Protein AF-A0A2E4NZ40-F1 (afdb_monomer_lite)

Radius of gyration: 17.37 Å; chains: 1; bounding box: 35×67×33 Å

pLDDT: mean 84.35, std 18.07, range [40.34, 97.94]

Sequence (120 aa):
MGFFGILAIVVIVILLIPSNSFESKAIRLAMDALQRTSSTVPESSAEYFPPPGVMKATLKENFCPSQMKLSLQRDYGAAKAEHAAYHLLDIVGHLFLQNSKPDMSTWCLSARDTLGAHFE

Secondary structure (DSSP, 8-state):
----SSTTSTTTGGG-----HHHHHHHHHHHHHHHHTGGGS-TT--S-PPPHHHHHHHHHHT--HHHHHHHHHHHHSS--HHHHHHHHHHHHHHHHHHTT-HHHHHHHHHHHHHHHTT--

Foldseek 3Di:
DDPDPPPPPPPPVVPDPPQDPLNVLLLVLLLVLLVVLVVVFDPPDPDDDDDSVVVSVVLVVQDDPVVQQVVCCVPPVGNHSLVSNLVSLQVVLVVCVVVVNPRSSVSSNSSSVVSVVVPD

Structure (mmCIF, N/CA/C/O backbone):
data_AF-A0A2E4NZ40-F1
#
_entry.id   AF-A0A2E4NZ40-F1
#
loop_
_atom_site.group_PDB
_atom_site.id
_atom_site.type_symbol
_atom_site.label_atom_id
_atom_site.label_alt_id
_atom_site.label_comp_id
_atom_site.label_asym_id
_atom_site.label_entity_id
_atom_site.label_seq_id
_atom_site.pdbx_PDB_ins_code
_atom_site.Cartn_x
_atom_site.Cartn_y
_atom_site.Cartn_z
_atom_site.occupancy
_atom_site.B_iso_or_equiv
_atom_site.auth_seq_id
_atom_site.auth_comp_id
_atom_site.auth_asym_id
_atom_site.auth_atom_id
_atom_site.pdbx_PDB_model_num
ATOM 1 N N . MET A 1 1 ? 3.745 53.804 8.461 1.00 44.12 1 MET A N 1
ATOM 2 C CA . MET A 1 1 ? 2.690 52.825 8.123 1.00 44.12 1 MET A CA 1
ATOM 3 C C . MET A 1 1 ? 3.311 51.761 7.236 1.00 44.12 1 MET A C 1
ATOM 5 O O . MET A 1 1 ? 3.684 52.077 6.119 1.00 44.12 1 MET A O 1
ATOM 9 N N . GLY A 1 2 ? 3.506 50.550 7.754 1.00 40.34 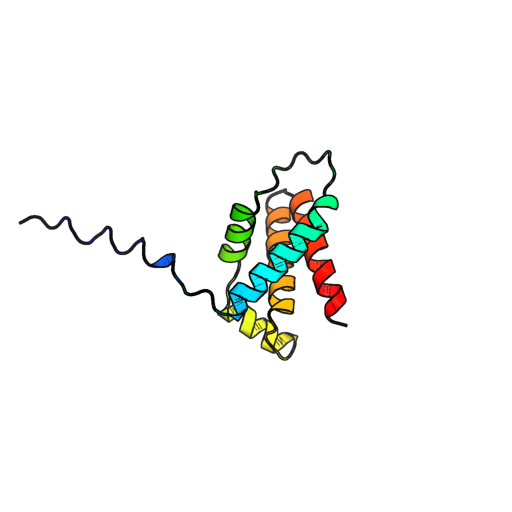2 GLY A N 1
ATOM 10 C CA . GLY A 1 2 ? 4.099 49.437 7.011 1.00 40.34 2 GLY A CA 1
ATOM 11 C C . GLY A 1 2 ? 3.403 48.140 7.403 1.00 40.34 2 GLY A C 1
ATOM 12 O O . GLY A 1 2 ? 3.821 47.472 8.341 1.00 40.34 2 GLY A O 1
ATOM 13 N N . PHE A 1 3 ? 2.302 47.827 6.721 1.00 46.97 3 PHE A N 1
ATOM 14 C CA . PHE A 1 3 ? 1.585 46.554 6.826 1.00 46.97 3 PHE A CA 1
ATOM 15 C C . PHE A 1 3 ? 2.329 45.497 5.992 1.00 46.97 3 PHE A C 1
ATOM 17 O O . PHE A 1 3 ? 1.951 45.215 4.863 1.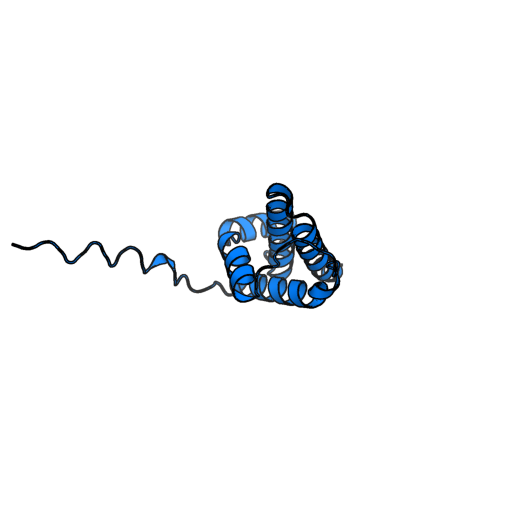00 46.97 3 PHE A O 1
ATOM 24 N N . PHE A 1 4 ? 3.411 44.927 6.525 1.00 47.97 4 PHE A N 1
ATOM 25 C CA . PHE A 1 4 ? 4.145 43.827 5.873 1.00 47.97 4 PHE A CA 1
ATOM 26 C C . PHE A 1 4 ? 4.529 42.717 6.864 1.00 47.97 4 PHE A C 1
ATOM 28 O O . PHE A 1 4 ? 5.645 42.215 6.847 1.00 47.97 4 PHE A O 1
ATOM 35 N N . GLY A 1 5 ? 3.610 42.332 7.759 1.00 46.25 5 GLY A N 1
ATOM 36 C CA . GLY A 1 5 ? 3.924 41.379 8.835 1.00 46.25 5 GLY A CA 1
ATOM 37 C C . GLY A 1 5 ? 2.995 40.177 9.018 1.00 46.25 5 GLY A C 1
ATOM 38 O O . GLY A 1 5 ? 3.295 39.349 9.866 1.00 46.25 5 GLY A O 1
ATOM 39 N N . ILE A 1 6 ? 1.873 40.056 8.292 1.00 49.22 6 ILE A N 1
ATOM 40 C CA . ILE A 1 6 ? 0.815 39.090 8.682 1.00 49.22 6 ILE A CA 1
ATOM 41 C C . ILE A 1 6 ? 0.540 38.003 7.626 1.00 49.22 6 ILE A C 1
ATOM 43 O O . ILE A 1 6 ? -0.086 36.995 7.934 1.00 49.22 6 ILE A O 1
ATOM 47 N N . LEU A 1 7 ? 1.068 38.108 6.400 1.00 46.00 7 LEU A N 1
ATOM 48 C CA . LEU A 1 7 ? 0.729 37.131 5.352 1.00 46.00 7 LEU A CA 1
ATOM 49 C C . LEU A 1 7 ? 1.567 35.837 5.360 1.00 46.00 7 LEU A C 1
ATOM 51 O O . LEU A 1 7 ? 1.178 34.865 4.722 1.00 46.00 7 LEU A O 1
ATOM 55 N N . ALA A 1 8 ? 2.687 35.782 6.088 1.00 48.66 8 ALA A N 1
ATOM 56 C CA . ALA A 1 8 ? 3.590 34.622 6.061 1.00 48.66 8 ALA A CA 1
ATOM 57 C C . ALA A 1 8 ? 3.261 33.526 7.096 1.00 48.66 8 ALA A C 1
ATOM 59 O O . ALA A 1 8 ? 3.810 32.430 7.022 1.00 48.66 8 ALA A O 1
ATOM 60 N N . ILE A 1 9 ? 2.365 33.784 8.057 1.00 49.06 9 ILE A N 1
ATOM 61 C CA . ILE A 1 9 ? 2.117 32.855 9.178 1.00 49.06 9 ILE A CA 1
ATOM 62 C C . ILE A 1 9 ? 0.995 31.848 8.864 1.00 49.06 9 ILE A C 1
ATOM 64 O O . ILE A 1 9 ? 0.932 30.779 9.464 1.00 49.06 9 ILE A O 1
ATOM 68 N N . VAL A 1 10 ? 0.144 32.120 7.870 1.00 47.16 10 VAL A N 1
ATOM 69 C CA . VAL A 1 10 ? -1.031 31.274 7.586 1.00 47.16 10 VAL A CA 1
ATOM 70 C C . VAL A 1 10 ? -0.674 29.985 6.825 1.00 47.16 10 VAL A C 1
ATOM 72 O O . VAL A 1 10 ? -1.402 29.002 6.915 1.00 47.16 10 VAL A O 1
ATOM 75 N N . VAL A 1 11 ? 0.475 29.921 6.143 1.00 48.25 11 VAL A N 1
ATOM 76 C CA . VAL A 1 11 ? 0.829 28.762 5.293 1.00 48.25 11 VAL A CA 1
ATOM 77 C C . VAL A 1 11 ? 1.580 27.652 6.051 1.00 48.25 11 VAL A C 1
ATOM 79 O O . VAL A 1 11 ? 1.595 26.509 5.606 1.00 48.25 11 VAL A O 1
ATOM 82 N N . ILE A 1 12 ? 2.146 27.923 7.232 1.00 46.12 12 ILE A N 1
ATOM 83 C CA . ILE A 1 12 ? 2.982 26.935 7.951 1.00 46.12 12 ILE A CA 1
ATOM 84 C C . ILE A 1 12 ? 2.168 26.058 8.927 1.00 46.12 12 ILE A C 1
ATOM 86 O O . ILE A 1 12 ? 2.603 24.971 9.301 1.00 46.12 12 ILE A O 1
ATOM 90 N N . VAL A 1 13 ? 0.948 26.457 9.298 1.00 44.31 13 VAL A N 1
ATOM 91 C CA . VAL A 1 13 ? 0.167 25.750 10.336 1.00 44.31 13 VAL A CA 1
ATOM 92 C C . VAL A 1 13 ? -0.576 24.508 9.808 1.00 44.31 13 VAL A C 1
ATOM 94 O O . VAL A 1 13 ? -0.995 23.664 10.595 1.00 44.31 13 VAL A O 1
ATOM 97 N N . ILE A 1 14 ? -0.673 24.305 8.490 1.00 48.12 14 ILE A N 1
ATOM 98 C CA . ILE A 1 14 ? -1.372 23.133 7.917 1.00 48.12 14 ILE A CA 1
ATOM 99 C C . ILE A 1 14 ? -0.547 21.830 8.053 1.00 48.12 14 ILE A C 1
ATOM 101 O O . ILE A 1 14 ? -1.096 20.735 7.970 1.00 48.12 14 ILE A O 1
ATOM 105 N N . LEU A 1 15 ? 0.757 21.907 8.351 1.00 47.19 15 LEU A N 1
ATOM 106 C CA . LEU A 1 15 ? 1.655 20.738 8.381 1.00 47.19 15 LEU A CA 1
ATOM 107 C C . LEU A 1 15 ? 1.771 20.014 9.735 1.00 47.19 15 LEU A C 1
ATOM 109 O O . LEU A 1 15 ? 2.466 19.001 9.825 1.00 47.19 15 LEU A O 1
ATOM 113 N N . LEU A 1 16 ? 1.088 20.479 10.782 1.00 45.56 16 LEU A N 1
ATOM 114 C CA . LEU A 1 16 ? 1.142 19.869 12.118 1.00 45.56 16 LEU A CA 1
ATOM 115 C C . LEU A 1 16 ? -0.252 19.489 12.618 1.00 45.56 16 LEU A C 1
ATOM 117 O O . LEU A 1 16 ? -0.644 19.807 13.738 1.00 45.56 16 LEU A O 1
ATOM 121 N N . ILE A 1 17 ? -1.010 18.771 11.789 1.00 51.38 17 ILE A N 1
ATOM 122 C CA . ILE A 1 17 ? -2.161 18.020 12.290 1.00 51.38 17 ILE A CA 1
ATOM 123 C C . ILE A 1 17 ? -1.585 16.858 13.115 1.00 51.38 17 ILE A C 1
ATOM 125 O O . ILE A 1 17 ? -0.846 16.038 12.556 1.00 51.38 17 ILE A O 1
ATOM 129 N N . PRO A 1 18 ? -1.856 16.775 14.433 1.00 45.22 18 PRO A N 1
ATOM 130 C CA . PRO A 1 18 ? -1.430 15.637 15.232 1.00 45.22 18 PRO A CA 1
ATOM 131 C C . PRO A 1 18 ? -2.010 14.388 14.578 1.00 45.22 18 PRO A C 1
ATOM 133 O O . PRO A 1 18 ? -3.228 14.242 14.474 1.00 45.22 18 PRO A O 1
ATOM 136 N N . SER A 1 19 ? -1.132 13.519 14.074 1.00 50.44 19 SER A N 1
ATOM 137 C CA . SER A 1 19 ? -1.541 12.281 13.423 1.00 50.44 19 SER A CA 1
ATOM 138 C C . SER A 1 19 ? -2.411 11.513 14.410 1.00 50.44 19 SER A C 1
ATOM 140 O O . SER A 1 19 ? -1.933 11.068 15.455 1.00 50.44 19 SER A O 1
ATOM 142 N N . ASN A 1 20 ? -3.704 11.415 14.106 1.00 64.56 20 ASN A N 1
ATOM 143 C CA . ASN A 1 20 ? -4.657 10.695 14.936 1.00 64.56 20 ASN A CA 1
ATOM 144 C C . ASN A 1 20 ? -4.108 9.268 15.122 1.00 64.56 20 ASN A C 1
ATOM 146 O O . ASN A 1 20 ? -3.550 8.713 14.172 1.00 64.56 20 ASN A O 1
ATOM 150 N N . SER A 1 21 ? -4.215 8.665 16.312 1.00 82.62 21 SER A N 1
ATOM 151 C CA . SER A 1 21 ? -3.591 7.353 16.596 1.00 82.62 21 SER A CA 1
ATOM 152 C C . SER A 1 21 ? -3.937 6.300 15.534 1.00 82.62 21 SER A C 1
ATOM 154 O O . SER A 1 21 ? -3.101 5.485 15.153 1.00 82.62 21 SER A O 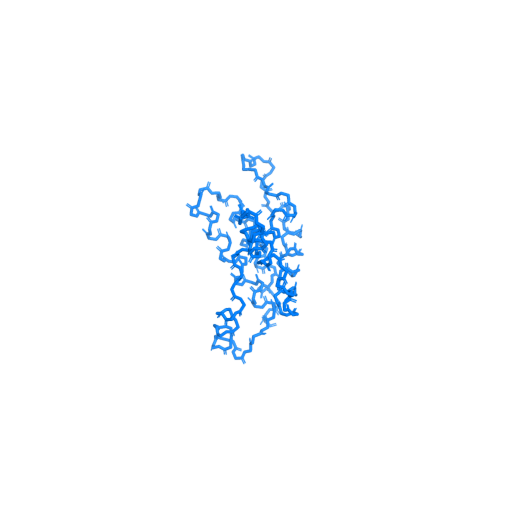1
ATOM 156 N N . PHE A 1 22 ? -5.151 6.400 14.991 1.00 91.44 22 PHE A N 1
ATOM 157 C CA . PHE A 1 22 ? -5.652 5.643 13.852 1.00 91.44 22 PHE A CA 1
ATOM 158 C C . PHE A 1 22 ? -4.863 5.858 12.549 1.00 91.44 22 PHE A C 1
ATOM 160 O O . PHE A 1 22 ? -4.393 4.889 11.965 1.00 91.44 22 PHE A O 1
ATOM 167 N N . GLU A 1 23 ? -4.701 7.108 12.105 1.00 93.12 23 GLU A N 1
ATOM 168 C CA . GLU A 1 23 ? -3.974 7.455 10.875 1.00 93.12 23 GLU A CA 1
ATOM 169 C C . GLU A 1 23 ? -2.507 7.038 10.981 1.00 93.12 23 GLU A C 1
ATOM 171 O O . GLU A 1 23 ? -1.984 6.354 10.105 1.00 93.12 23 GLU A O 1
ATOM 176 N N . SER A 1 24 ? -1.856 7.400 12.089 1.00 93.56 24 SER A N 1
ATOM 177 C CA . SER A 1 24 ? -0.450 7.064 12.322 1.00 93.56 24 SER A CA 1
ATOM 178 C C . SER A 1 24 ? -0.227 5.550 12.281 1.00 93.56 24 SER A C 1
ATOM 180 O O . SER A 1 24 ? 0.710 5.072 11.636 1.00 93.56 24 SER A O 1
ATOM 182 N N . LYS A 1 25 ? -1.127 4.779 12.911 1.00 94.75 25 LYS A N 1
ATOM 183 C CA . LYS A 1 25 ? -1.079 3.314 12.884 1.00 94.75 25 LYS A CA 1
ATOM 184 C C . LYS A 1 25 ? -1.322 2.766 11.474 1.00 94.75 25 LYS A C 1
ATOM 186 O O . LYS A 1 25 ? -0.566 1.897 11.057 1.00 94.75 25 LYS A O 1
ATOM 191 N N . ALA A 1 26 ? -2.314 3.277 10.743 1.00 95.94 26 ALA A N 1
ATOM 192 C CA . ALA A 1 26 ? -2.620 2.833 9.382 1.00 95.94 26 ALA A CA 1
ATOM 193 C C . ALA A 1 26 ? -1.442 3.074 8.423 1.00 95.94 26 ALA A C 1
ATOM 195 O O . ALA A 1 26 ? -1.016 2.160 7.724 1.00 95.94 26 ALA A O 1
ATOM 196 N N . ILE A 1 27 ? -0.846 4.270 8.453 1.00 96.69 27 ILE A N 1
ATOM 197 C CA . ILE A 1 27 ? 0.317 4.602 7.617 1.00 96.69 27 ILE A CA 1
ATOM 198 C C . ILE A 1 27 ? 1.519 3.734 7.982 1.00 96.69 27 ILE A C 1
ATOM 200 O O . ILE A 1 27 ? 2.225 3.272 7.090 1.00 96.69 27 ILE A O 1
ATOM 204 N N . ARG A 1 28 ? 1.768 3.501 9.278 1.00 96.81 28 ARG A N 1
ATOM 205 C CA . ARG A 1 28 ? 2.861 2.618 9.704 1.00 96.81 28 ARG A CA 1
ATOM 206 C C . ARG A 1 28 ? 2.670 1.207 9.153 1.00 96.81 28 ARG A C 1
ATOM 208 O O . ARG A 1 28 ? 3.595 0.678 8.558 1.00 96.81 28 ARG A O 1
ATOM 215 N N . LEU A 1 29 ? 1.470 0.642 9.294 1.00 96.81 29 LEU A N 1
ATOM 216 C CA . LEU A 1 29 ? 1.151 -0.686 8.762 1.00 96.81 29 LEU A CA 1
ATOM 217 C C . LEU A 1 29 ? 1.324 -0.753 7.238 1.00 96.81 29 LEU A C 1
ATOM 219 O O . LEU A 1 29 ? 1.887 -1.720 6.736 1.00 96.81 29 LEU A O 1
ATOM 223 N N . ALA A 1 30 ? 0.897 0.283 6.511 1.00 97.69 30 ALA A N 1
ATOM 224 C CA . ALA A 1 30 ? 1.086 0.362 5.065 1.00 97.69 30 ALA A CA 1
ATOM 225 C C . ALA A 1 30 ? 2.575 0.421 4.674 1.00 97.69 30 ALA A C 1
ATOM 227 O O . ALA A 1 30 ? 3.004 -0.307 3.783 1.00 97.69 30 ALA A O 1
ATOM 228 N N . MET A 1 31 ? 3.378 1.236 5.367 1.00 97.88 31 MET A N 1
ATOM 229 C CA . MET A 1 31 ? 4.828 1.315 5.144 1.00 97.88 31 MET A CA 1
ATOM 230 C C . MET A 1 31 ? 5.539 -0.004 5.463 1.00 97.88 31 MET A C 1
ATOM 232 O O . MET A 1 31 ? 6.402 -0.424 4.694 1.00 97.88 31 MET A O 1
ATOM 236 N N . ASP A 1 32 ? 5.163 -0.670 6.557 1.00 96.69 32 ASP A N 1
ATOM 237 C CA . ASP A 1 32 ? 5.728 -1.967 6.939 1.00 96.69 32 ASP A CA 1
ATOM 238 C C . ASP A 1 32 ? 5.415 -3.035 5.875 1.00 96.69 32 ASP A C 1
ATOM 240 O O . ASP A 1 32 ? 6.287 -3.828 5.516 1.00 96.69 32 ASP A O 1
ATOM 244 N N . ALA A 1 33 ? 4.191 -3.039 5.334 1.00 96.69 33 ALA A N 1
ATOM 245 C CA . ALA A 1 33 ? 3.794 -3.934 4.248 1.00 96.69 33 ALA A CA 1
ATOM 246 C C . ALA A 1 33 ? 4.593 -3.662 2.962 1.00 96.69 33 ALA A C 1
ATOM 248 O O . ALA A 1 33 ? 5.174 -4.587 2.398 1.00 96.69 33 ALA A O 1
ATOM 249 N N . LEU A 1 34 ? 4.705 -2.393 2.553 1.00 96.69 34 LEU A N 1
ATOM 250 C CA . LEU A 1 34 ? 5.500 -1.970 1.391 1.00 96.69 34 LEU A CA 1
ATOM 251 C C . LEU A 1 34 ? 6.973 -2.370 1.518 1.00 96.69 34 LEU A C 1
ATOM 253 O O . LEU A 1 34 ? 7.591 -2.813 0.551 1.00 96.69 34 LEU A O 1
ATOM 257 N N . GLN A 1 35 ? 7.548 -2.252 2.715 1.00 94.88 35 GLN A N 1
ATOM 258 C CA . GLN A 1 35 ? 8.929 -2.657 2.954 1.00 94.88 35 GLN A CA 1
ATOM 259 C C . GLN A 1 35 ? 9.119 -4.168 2.748 1.00 94.88 35 GLN A C 1
ATOM 261 O O . GLN A 1 35 ? 10.101 -4.584 2.126 1.00 94.88 35 GLN A O 1
ATOM 266 N N . ARG A 1 36 ? 8.175 -4.989 3.230 1.00 93.81 36 ARG A N 1
ATOM 267 C CA . ARG A 1 36 ? 8.218 -6.456 3.085 1.00 93.81 36 ARG A CA 1
ATOM 268 C C . ARG A 1 36 ? 8.059 -6.914 1.640 1.00 93.81 36 ARG A C 1
ATOM 270 O O . ARG A 1 36 ? 8.599 -7.956 1.287 1.00 93.81 36 ARG A O 1
ATOM 277 N N . THR A 1 37 ? 7.351 -6.147 0.820 1.00 93.12 37 THR A N 1
ATOM 278 C CA . THR A 1 37 ? 7.126 -6.460 -0.596 1.00 93.12 37 THR A CA 1
ATOM 279 C C . THR A 1 37 ? 8.074 -5.724 -1.533 1.00 93.12 37 THR A C 1
ATOM 281 O O . THR A 1 37 ? 7.886 -5.758 -2.738 1.00 93.12 37 THR A O 1
ATOM 284 N N . SER A 1 38 ? 9.131 -5.082 -1.032 1.00 87.75 38 SER A N 1
ATOM 285 C CA . SER A 1 38 ? 10.091 -4.377 -1.898 1.00 87.75 38 SER A CA 1
ATOM 286 C C . SER A 1 38 ? 10.756 -5.285 -2.947 1.00 87.75 38 SER A C 1
ATOM 288 O O . SER A 1 38 ? 11.120 -4.814 -4.018 1.00 87.75 38 SER A O 1
ATOM 290 N N . SER A 1 39 ? 10.849 -6.593 -2.681 1.00 85.62 39 SER A N 1
ATOM 291 C CA . SER A 1 39 ? 11.366 -7.606 -3.609 1.00 85.62 39 SER A CA 1
ATOM 292 C C . SER A 1 39 ? 10.359 -8.103 -4.654 1.00 85.62 39 SER A C 1
ATOM 294 O O . SER A 1 39 ? 10.744 -8.880 -5.523 1.00 85.62 39 SER A O 1
ATOM 296 N N . THR A 1 40 ? 9.081 -7.703 -4.598 1.00 82.44 40 THR A N 1
ATOM 297 C CA . THR A 1 40 ? 8.080 -8.112 -5.607 1.00 82.44 40 THR A CA 1
ATOM 298 C C . THR A 1 40 ? 8.213 -7.335 -6.914 1.00 82.44 40 THR A C 1
ATOM 300 O O . THR A 1 40 ? 7.568 -7.672 -7.903 1.00 82.44 40 THR A O 1
ATOM 303 N N . VAL A 1 41 ? 9.018 -6.275 -6.918 1.00 78.81 41 VAL A N 1
ATOM 304 C CA . VAL A 1 41 ? 9.284 -5.440 -8.086 1.00 78.81 41 VAL A CA 1
ATOM 305 C C . VAL A 1 41 ? 10.380 -6.086 -8.944 1.00 78.81 41 VAL A C 1
ATOM 307 O O . VAL A 1 41 ? 11.411 -6.480 -8.397 1.00 78.81 41 VAL A O 1
ATOM 310 N N . PRO A 1 42 ? 10.217 -6.166 -10.278 1.00 77.75 42 PRO A N 1
ATOM 311 C CA . PRO A 1 42 ? 11.268 -6.661 -11.161 1.00 77.75 42 PRO A CA 1
ATOM 312 C C . PRO A 1 42 ? 12.527 -5.790 -11.077 1.00 77.75 42 PRO A C 1
ATOM 314 O O . PRO A 1 42 ? 12.445 -4.569 -11.203 1.00 77.75 42 PRO A O 1
ATOM 317 N N . GLU A 1 43 ? 13.709 -6.403 -10.977 1.00 79.25 43 GLU A N 1
ATOM 318 C CA . GLU A 1 43 ? 14.991 -5.672 -11.028 1.00 79.25 43 GLU A CA 1
ATOM 319 C C . GLU A 1 43 ? 15.169 -4.882 -12.336 1.00 79.25 43 GLU A C 1
ATOM 321 O O . GLU A 1 43 ? 15.888 -3.888 -12.383 1.00 79.25 43 GLU A O 1
ATOM 326 N N . SER A 1 44 ? 14.484 -5.307 -13.402 1.00 86.50 44 SER A N 1
ATOM 327 C CA . SER A 1 44 ? 14.464 -4.647 -14.707 1.00 86.50 44 SER A CA 1
ATOM 328 C C . SER A 1 44 ? 13.437 -3.516 -14.822 1.00 86.50 44 SER A C 1
ATOM 330 O O . SER A 1 44 ? 13.222 -3.023 -15.931 1.00 86.50 44 SER A O 1
ATOM 332 N N . SER A 1 45 ? 12.748 -3.141 -13.738 1.00 86.62 45 SER A N 1
ATOM 333 C CA . SER A 1 45 ? 11.763 -2.061 -13.786 1.00 86.62 45 SER A CA 1
ATOM 334 C C . SER A 1 45 ? 12.429 -0.744 -14.190 1.00 86.62 45 SER A C 1
ATOM 336 O O . SER A 1 45 ? 13.445 -0.334 -13.632 1.00 86.62 45 SER A O 1
ATOM 338 N N . ALA A 1 46 ? 11.833 -0.062 -15.167 1.00 89.00 46 ALA A N 1
ATOM 339 C CA . ALA A 1 46 ? 12.254 1.273 -15.587 1.00 89.00 46 ALA A CA 1
ATOM 340 C C . ALA A 1 46 ? 11.629 2.385 -14.719 1.00 89.00 46 ALA A C 1
ATOM 342 O O . ALA A 1 46 ? 11.836 3.574 -14.980 1.00 89.00 46 ALA A O 1
ATOM 343 N N . GLU A 1 47 ? 10.820 2.026 -13.718 1.00 90.94 47 GLU A N 1
ATOM 344 C CA . GLU A 1 47 ? 10.128 2.974 -12.854 1.00 90.94 47 GLU A CA 1
ATOM 345 C C . GLU A 1 47 ? 11.016 3.478 -11.709 1.00 90.94 47 GLU A C 1
ATOM 347 O O . GLU A 1 47 ? 11.781 2.740 -11.096 1.00 90.94 47 GLU A O 1
ATOM 352 N N . TYR A 1 48 ? 10.890 4.768 -11.385 1.00 86.62 48 TYR A N 1
ATOM 353 C CA . TYR A 1 48 ? 11.589 5.361 -10.247 1.00 86.62 48 TYR A CA 1
ATOM 354 C C . TYR A 1 48 ? 10.809 5.133 -8.949 1.00 86.62 48 TYR A C 1
ATOM 356 O O . TYR A 1 48 ? 9.887 5.887 -8.640 1.00 86.62 48 TYR A O 1
ATOM 364 N N . PHE A 1 49 ? 11.182 4.117 -8.175 1.00 89.69 49 PHE A N 1
ATOM 365 C CA . PHE A 1 49 ? 10.523 3.830 -6.901 1.00 89.69 49 PHE A CA 1
ATOM 366 C C . PHE A 1 49 ? 10.790 4.942 -5.878 1.00 89.69 49 PHE A C 1
ATOM 368 O O . PHE A 1 49 ? 11.951 5.286 -5.630 1.00 89.69 49 PHE A O 1
ATOM 375 N N . PRO A 1 50 ? 9.739 5.522 -5.269 1.00 90.06 50 PRO A N 1
ATOM 376 C CA . PRO A 1 50 ? 9.910 6.620 -4.335 1.00 90.06 50 PRO A CA 1
ATOM 377 C C . PRO A 1 50 ? 10.672 6.150 -3.086 1.00 90.06 50 PRO A C 1
ATOM 379 O O . PRO A 1 50 ? 10.384 5.077 -2.549 1.00 90.06 50 PRO A O 1
ATOM 382 N N . PRO A 1 51 ? 11.605 6.958 -2.553 1.00 92.31 51 PRO A N 1
ATOM 383 C CA . PRO A 1 51 ? 12.263 6.635 -1.294 1.00 92.31 51 PRO A CA 1
ATOM 384 C C . PRO A 1 51 ? 11.242 6.610 -0.138 1.00 92.31 51 PRO A C 1
ATOM 386 O O . PRO A 1 51 ? 10.207 7.281 -0.217 1.00 92.31 51 PRO A O 1
ATOM 389 N N . PRO A 1 52 ? 11.533 5.922 0.986 1.00 92.56 52 PRO A N 1
ATOM 390 C CA . PRO A 1 52 ? 10.557 5.701 2.059 1.00 92.56 52 PRO A CA 1
ATOM 391 C C . PRO A 1 52 ? 9.882 6.972 2.597 1.00 92.56 52 PRO A C 1
ATOM 393 O O . PRO A 1 52 ? 8.694 6.962 2.910 1.00 92.56 52 PRO A O 1
ATOM 396 N N . GLY A 1 53 ? 10.620 8.085 2.686 1.00 93.25 53 GLY A N 1
ATOM 397 C CA . GLY A 1 53 ? 10.071 9.372 3.125 1.00 93.25 53 GLY A CA 1
ATOM 398 C C . GLY A 1 53 ? 9.034 9.953 2.159 1.00 93.25 53 GLY A C 1
ATOM 399 O O . GLY A 1 53 ? 8.012 10.466 2.609 1.00 93.25 53 GLY A O 1
ATOM 400 N N . VAL A 1 54 ? 9.269 9.819 0.849 1.00 95.19 54 VAL A N 1
ATOM 401 C CA . VAL A 1 54 ? 8.340 10.267 -0.200 1.00 95.19 54 VAL A CA 1
ATOM 402 C C . VAL A 1 54 ? 7.115 9.363 -0.223 1.00 95.19 54 VAL A C 1
ATOM 404 O O . VAL A 1 54 ? 6.002 9.870 -0.170 1.00 95.19 54 VAL A O 1
ATOM 407 N N . MET A 1 55 ? 7.299 8.040 -0.175 1.00 96.44 55 MET A N 1
ATOM 408 C CA . MET A 1 55 ? 6.169 7.105 -0.151 1.00 96.44 55 MET A CA 1
ATOM 409 C C . MET A 1 55 ? 5.265 7.325 1.072 1.00 96.44 55 MET A C 1
ATOM 411 O O . MET A 1 55 ? 4.040 7.353 0.959 1.00 96.44 55 MET A O 1
ATOM 415 N N . LYS A 1 56 ? 5.854 7.582 2.247 1.00 96.69 56 LYS A N 1
ATOM 416 C CA . LYS A 1 56 ? 5.096 7.944 3.452 1.00 96.69 56 LYS A CA 1
ATOM 417 C C . LYS A 1 56 ? 4.303 9.244 3.279 1.00 96.69 56 LYS A C 1
ATOM 419 O O . LYS A 1 56 ? 3.188 9.334 3.791 1.00 96.69 56 LYS A O 1
ATOM 424 N N . ALA A 1 57 ? 4.869 10.247 2.608 1.00 95.38 57 ALA A N 1
ATOM 425 C CA . ALA A 1 57 ? 4.165 11.491 2.305 1.00 95.38 57 ALA A CA 1
ATOM 426 C C . ALA A 1 57 ? 3.002 11.246 1.331 1.00 95.38 57 ALA A C 1
ATOM 428 O O . ALA A 1 57 ? 1.889 11.672 1.618 1.00 95.38 57 ALA A O 1
ATOM 429 N N . THR A 1 58 ? 3.212 10.452 0.277 1.00 95.94 58 THR A N 1
ATOM 430 C CA . THR A 1 58 ? 2.154 10.041 -0.659 1.00 95.94 58 THR A CA 1
ATOM 431 C C . THR A 1 58 ? 1.003 9.333 0.059 1.00 95.94 58 THR A C 1
ATOM 433 O O . THR A 1 58 ? -0.160 9.660 -0.168 1.00 95.94 58 THR A O 1
ATOM 436 N N . LEU A 1 59 ? 1.294 8.408 0.979 1.00 96.75 59 LEU A N 1
ATOM 437 C CA . LEU A 1 59 ? 0.265 7.756 1.797 1.00 96.75 59 LEU A CA 1
ATOM 438 C C . LEU A 1 59 ? -0.507 8.767 2.657 1.00 96.75 59 LEU A C 1
ATOM 440 O O . LEU A 1 59 ? -1.723 8.669 2.764 1.00 96.75 59 LEU A O 1
ATOM 444 N N . LYS A 1 60 ? 0.181 9.748 3.254 1.00 95.56 60 LYS A N 1
ATOM 445 C CA . LYS A 1 60 ? -0.455 10.808 4.052 1.00 95.56 60 LYS A CA 1
ATOM 446 C C . LYS A 1 60 ? -1.380 11.693 3.227 1.00 95.56 60 LYS A C 1
ATOM 448 O O . LYS A 1 60 ? -2.498 11.953 3.653 1.00 95.56 60 LYS A O 1
ATOM 453 N N . GLU A 1 61 ? -0.921 12.141 2.065 1.00 95.00 61 GLU A N 1
ATOM 454 C CA . GLU A 1 61 ? -1.684 13.017 1.169 1.00 95.00 61 GLU A CA 1
ATOM 455 C C . GLU A 1 61 ? -2.976 12.357 0.674 1.00 95.00 61 GLU A C 1
ATOM 457 O O . GLU A 1 61 ? -3.974 13.038 0.460 1.00 95.00 61 GLU A O 1
ATOM 462 N N . ASN A 1 62 ? -2.978 11.026 0.559 1.00 94.25 62 ASN A N 1
ATOM 463 C CA . ASN A 1 62 ? -4.133 10.241 0.122 1.00 94.25 62 ASN A CA 1
ATOM 464 C C . ASN A 1 62 ? -4.963 9.667 1.282 1.00 94.25 62 ASN A C 1
ATOM 466 O O . ASN A 1 62 ? -5.923 8.928 1.056 1.00 94.25 62 ASN A O 1
ATOM 470 N N . PHE A 1 63 ? -4.624 9.990 2.533 1.00 93.19 63 PHE A N 1
ATOM 471 C CA . PHE A 1 63 ? -5.370 9.519 3.690 1.00 93.19 63 PHE A CA 1
ATOM 472 C C . PHE A 1 63 ? -6.375 10.574 4.154 1.00 93.19 63 PHE A C 1
ATOM 474 O O . PHE A 1 63 ? -6.005 11.622 4.675 1.00 93.19 63 PHE A O 1
ATOM 481 N N . CYS A 1 64 ? -7.669 10.272 4.032 1.00 92.50 64 CYS A N 1
ATOM 482 C CA . CYS A 1 64 ? -8.753 11.104 4.561 1.00 92.50 64 CYS A CA 1
ATOM 483 C C . CYS A 1 64 ? -9.388 10.425 5.792 1.00 92.50 64 CYS A C 1
ATOM 485 O O . CYS A 1 64 ? -10.328 9.640 5.631 1.00 92.50 64 CYS A O 1
ATOM 487 N N . PRO A 1 65 ? -8.930 10.704 7.035 1.00 88.06 65 PRO A N 1
ATOM 488 C CA . PRO A 1 65 ? -9.298 9.916 8.213 1.00 88.06 65 PRO A CA 1
ATOM 489 C C . PRO A 1 65 ? -10.802 9.836 8.474 1.00 88.06 65 PRO A C 1
ATOM 491 O O . PRO A 1 65 ? -11.308 8.769 8.813 1.00 88.06 65 PRO A O 1
ATOM 494 N N . SER A 1 66 ? -11.520 10.953 8.339 1.00 89.38 66 SER A N 1
ATOM 495 C CA . SER A 1 66 ? -12.955 11.016 8.637 1.00 89.38 66 SER A CA 1
ATOM 496 C C . SER A 1 66 ? -13.768 10.167 7.662 1.00 89.38 66 SER A C 1
ATOM 498 O O . SER A 1 66 ? -14.594 9.366 8.090 1.00 89.38 66 SER A O 1
ATOM 500 N N . GLN A 1 67 ? -13.487 10.289 6.362 1.00 91.25 67 GLN A N 1
ATOM 501 C CA . GLN A 1 67 ? -14.153 9.504 5.325 1.00 91.25 67 GLN A CA 1
ATOM 502 C C . GLN A 1 67 ? -13.789 8.023 5.439 1.00 91.25 67 GLN A C 1
ATOM 504 O O . GLN A 1 67 ? -14.675 7.175 5.409 1.00 91.25 67 GLN A O 1
ATOM 509 N N . MET A 1 68 ? -12.507 7.718 5.656 1.00 92.44 68 MET A N 1
ATOM 510 C CA . MET A 1 68 ? -12.032 6.347 5.825 1.00 92.44 68 MET A CA 1
ATOM 511 C C . MET A 1 68 ? -12.717 5.669 7.018 1.00 92.44 68 MET A C 1
ATOM 513 O O . MET A 1 68 ? -13.258 4.578 6.878 1.00 92.44 68 MET A O 1
ATOM 517 N N . LYS A 1 69 ? -12.775 6.322 8.186 1.00 91.94 69 LYS A N 1
ATOM 518 C CA . LYS A 1 69 ? -13.453 5.767 9.370 1.00 91.94 69 LYS A CA 1
ATOM 519 C C . LYS A 1 69 ? -14.936 5.493 9.120 1.00 91.94 69 LYS A C 1
ATOM 521 O O . LYS A 1 69 ? -15.420 4.450 9.545 1.00 91.94 69 LYS A O 1
ATOM 526 N N . LEU A 1 70 ? -15.642 6.403 8.445 1.00 92.62 70 LEU A N 1
ATOM 527 C CA . LEU A 1 70 ? -17.059 6.224 8.117 1.00 92.62 70 LEU A CA 1
ATOM 528 C C . LEU A 1 70 ? -17.278 5.038 7.172 1.00 92.62 70 LEU A C 1
ATOM 530 O O . LEU A 1 70 ? -18.121 4.190 7.462 1.00 92.62 70 LEU A O 1
ATOM 534 N N . SER A 1 71 ? -16.498 4.946 6.090 1.00 91.56 71 SER A N 1
ATOM 535 C CA . SER A 1 71 ? -16.573 3.817 5.156 1.00 91.56 71 SER A CA 1
ATOM 536 C C . SER A 1 71 ? -16.273 2.498 5.861 1.00 91.56 71 SER A C 1
ATOM 538 O O . SER A 1 71 ? -17.052 1.560 5.761 1.00 91.56 71 SER A O 1
ATOM 540 N N . LEU A 1 72 ? -15.214 2.441 6.673 1.00 93.25 72 LEU A N 1
ATOM 541 C CA . LEU A 1 72 ? -14.854 1.220 7.393 1.00 93.25 72 LEU A CA 1
ATOM 542 C C . LEU A 1 72 ? -15.899 0.806 8.431 1.00 93.25 72 LEU A C 1
ATOM 544 O O . LEU A 1 72 ? -16.180 -0.378 8.586 1.00 93.25 72 LEU A O 1
ATOM 548 N N . GLN A 1 73 ? -16.493 1.770 9.136 1.00 92.56 73 GLN A N 1
ATOM 549 C CA . GLN A 1 73 ? -17.575 1.491 10.076 1.00 92.56 73 GLN A CA 1
ATOM 550 C C . GLN A 1 73 ? -18.802 0.914 9.361 1.00 92.56 73 GLN A C 1
ATOM 552 O O . GLN A 1 73 ? -19.439 0.009 9.894 1.00 92.56 73 GLN A O 1
ATOM 557 N N . ARG A 1 74 ? -19.123 1.419 8.165 1.00 92.81 74 ARG A N 1
ATOM 558 C CA . ARG A 1 74 ? -20.224 0.921 7.334 1.00 92.81 74 ARG A CA 1
ATO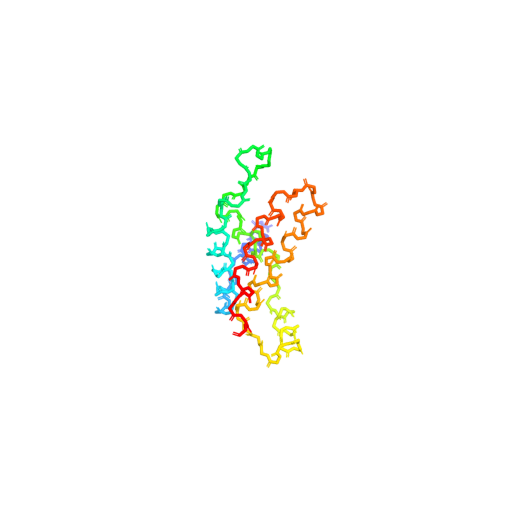M 559 C C . ARG A 1 74 ? -19.930 -0.471 6.769 1.00 92.81 74 ARG A C 1
ATOM 561 O O . ARG A 1 74 ? -20.799 -1.331 6.831 1.00 92.81 74 ARG A O 1
ATOM 568 N N . ASP A 1 75 ? -18.726 -0.679 6.244 1.00 91.19 75 ASP A N 1
ATOM 569 C CA . ASP A 1 75 ? -18.385 -1.862 5.446 1.00 91.19 75 ASP A CA 1
ATOM 570 C C . ASP A 1 75 ? -17.926 -3.048 6.316 1.00 91.19 75 ASP A C 1
ATOM 572 O O . ASP A 1 75 ? -18.179 -4.199 5.972 1.00 91.19 75 ASP A O 1
ATOM 576 N N . TYR A 1 76 ? -17.306 -2.779 7.473 1.00 88.62 76 TYR A N 1
ATOM 577 C CA . TYR A 1 76 ? -16.746 -3.801 8.375 1.00 88.62 76 TYR A CA 1
ATOM 578 C C . TYR A 1 76 ? -17.332 -3.770 9.794 1.00 88.62 76 TYR A C 1
ATOM 580 O O . TYR A 1 76 ? -16.926 -4.556 10.649 1.00 88.62 76 TYR A O 1
ATOM 588 N N . GLY A 1 77 ? -18.228 -2.827 10.105 1.00 90.56 77 GLY A N 1
ATOM 589 C CA . GLY A 1 77 ? -18.773 -2.648 11.458 1.00 90.56 77 GLY A CA 1
ATOM 590 C C . GLY A 1 77 ? -17.787 -2.056 12.477 1.00 90.56 77 GLY A C 1
ATOM 591 O O . GLY A 1 77 ? -18.167 -1.820 13.625 1.00 90.56 77 GLY A O 1
ATOM 592 N N . ALA A 1 78 ? -16.534 -1.796 12.087 1.00 89.50 78 ALA A N 1
ATOM 593 C CA . ALA A 1 78 ? -15.512 -1.184 12.932 1.00 89.50 78 ALA A CA 1
ATOM 594 C C . ALA A 1 78 ? -14.421 -0.485 12.105 1.00 89.50 78 ALA A C 1
ATOM 596 O O . ALA A 1 78 ? -13.877 -1.042 11.152 1.00 89.50 78 ALA A O 1
ATOM 597 N N . ALA A 1 79 ? -14.004 0.706 12.539 1.00 90.38 79 ALA A N 1
ATOM 598 C CA . ALA A 1 79 ? -12.875 1.420 11.945 1.00 90.38 79 ALA A CA 1
ATOM 599 C C . ALA A 1 79 ? -11.520 0.930 12.496 1.00 90.38 79 ALA A C 1
ATOM 601 O O . ALA A 1 79 ? -10.910 1.572 13.357 1.00 90.38 79 ALA A O 1
ATOM 602 N N . LYS A 1 80 ? -11.032 -0.210 11.990 1.00 92.38 80 LYS A N 1
ATOM 603 C CA . LYS A 1 80 ? -9.697 -0.746 12.321 1.00 92.38 80 LYS A CA 1
ATOM 604 C C . LYS A 1 80 ? -8.609 -0.142 11.427 1.00 92.38 80 LYS A C 1
ATOM 606 O O . LYS A 1 80 ? -8.821 0.076 10.235 1.00 92.38 80 LYS A O 1
ATOM 611 N N . ALA A 1 81 ? -7.436 0.130 12.000 1.00 93.56 81 ALA A N 1
ATOM 612 C CA . ALA A 1 81 ? -6.320 0.753 11.278 1.00 93.56 81 ALA A CA 1
ATOM 613 C C . ALA A 1 81 ? -5.736 -0.173 10.202 1.00 93.56 81 ALA A C 1
ATOM 615 O O . ALA A 1 81 ? -5.208 0.295 9.201 1.00 93.56 81 ALA A O 1
ATOM 616 N N . GLU A 1 82 ? -5.854 -1.480 10.404 1.00 93.19 82 GLU A N 1
ATOM 617 C CA . GLU A 1 82 ? -5.418 -2.513 9.480 1.00 93.19 82 GLU A CA 1
ATOM 618 C C . GLU A 1 82 ? -6.263 -2.481 8.195 1.00 93.19 82 GLU A C 1
ATOM 620 O O . GLU A 1 82 ? -5.705 -2.420 7.102 1.00 93.19 82 GLU A O 1
ATOM 625 N N . HIS A 1 83 ? -7.597 -2.395 8.308 1.00 93.94 83 HIS A N 1
ATOM 626 C CA . HIS A 1 83 ? -8.463 -2.189 7.140 1.00 93.94 83 HIS A CA 1
ATOM 627 C C . HIS A 1 83 ? -8.176 -0.842 6.463 1.00 93.94 83 HIS A C 1
ATOM 629 O O . HIS A 1 83 ? -8.140 -0.756 5.242 1.00 93.94 83 HIS A O 1
ATOM 635 N N . ALA A 1 84 ? -7.907 0.212 7.239 1.00 95.50 84 ALA A N 1
ATOM 636 C CA . ALA A 1 84 ? -7.537 1.509 6.675 1.00 95.50 84 ALA A CA 1
ATOM 637 C C . ALA A 1 84 ? -6.231 1.449 5.869 1.00 95.50 84 ALA A C 1
ATOM 639 O O . ALA A 1 84 ? -6.148 2.054 4.806 1.00 95.50 84 ALA A O 1
ATOM 640 N N . ALA A 1 85 ? -5.228 0.717 6.359 1.00 96.94 85 ALA A N 1
ATOM 641 C CA . ALA A 1 85 ? -3.965 0.502 5.661 1.00 96.94 85 ALA A CA 1
ATOM 642 C C . ALA A 1 85 ? -4.164 -0.296 4.363 1.00 96.94 85 ALA A C 1
ATOM 644 O O . ALA A 1 85 ? -3.605 0.077 3.335 1.00 96.94 85 ALA A O 1
ATOM 645 N N . TYR A 1 86 ? -5.007 -1.333 4.399 1.00 96.38 86 TYR A N 1
ATOM 646 C CA . TYR A 1 86 ? -5.405 -2.097 3.214 1.00 96.38 86 TYR A CA 1
ATOM 647 C C . TYR A 1 86 ? -6.013 -1.186 2.139 1.00 96.38 86 TYR A C 1
ATOM 649 O O . TYR A 1 86 ? -5.501 -1.118 1.024 1.00 96.38 86 TYR A O 1
ATOM 657 N N . HIS A 1 87 ? -7.053 -0.423 2.489 1.00 96.12 87 HIS A N 1
ATOM 658 C CA . HIS A 1 87 ? -7.732 0.466 1.539 1.00 96.12 87 HIS A CA 1
ATOM 659 C C . HIS A 1 87 ? -6.831 1.602 1.058 1.00 96.12 87 HIS A C 1
ATOM 661 O O . HIS A 1 87 ? -6.901 1.997 -0.100 1.00 96.12 87 HIS A O 1
ATOM 667 N N . LEU A 1 88 ? -5.945 2.113 1.914 1.00 97.50 88 LEU A N 1
ATOM 668 C CA . LEU A 1 88 ? -4.982 3.138 1.519 1.00 97.50 88 LEU A CA 1
ATOM 669 C C . LEU A 1 88 ? -3.998 2.626 0.457 1.00 97.50 88 LEU A C 1
ATOM 671 O O . LEU A 1 88 ? -3.737 3.330 -0.518 1.00 97.50 88 LEU A O 1
ATOM 675 N N . LEU A 1 89 ? -3.463 1.413 0.630 1.00 97.94 89 LEU A N 1
ATOM 676 C CA . LEU A 1 89 ? -2.580 0.790 -0.360 1.00 97.94 89 LEU A CA 1
ATOM 677 C C . LEU A 1 89 ? -3.315 0.489 -1.667 1.00 97.94 89 LEU A C 1
ATOM 679 O O . LEU A 1 89 ? -2.737 0.667 -2.736 1.00 97.94 89 LEU A O 1
ATOM 683 N N . ASP A 1 90 ? -4.588 0.098 -1.587 1.00 97.00 90 ASP A N 1
ATOM 684 C CA . ASP A 1 90 ? -5.437 -0.087 -2.762 1.00 97.00 90 ASP A CA 1
ATOM 685 C C . ASP A 1 90 ? -5.620 1.226 -3.541 1.00 97.00 90 ASP A C 1
ATOM 687 O O . ASP A 1 90 ? -5.352 1.279 -4.741 1.00 97.00 90 ASP A O 1
ATOM 691 N N . ILE A 1 91 ? -5.982 2.315 -2.855 1.00 97.19 91 ILE A N 1
ATOM 692 C CA . ILE A 1 91 ? -6.147 3.649 -3.455 1.00 97.19 91 ILE A CA 1
ATOM 693 C C . ILE A 1 91 ? -4.851 4.105 -4.131 1.00 97.19 91 ILE A C 1
ATOM 695 O O . ILE A 1 91 ? -4.860 4.484 -5.302 1.00 97.19 91 ILE A O 1
ATOM 699 N N . VAL A 1 92 ? -3.725 4.055 -3.415 1.00 97.81 92 VAL A N 1
ATOM 700 C CA . VAL A 1 92 ? -2.435 4.512 -3.951 1.00 97.81 92 VAL A CA 1
ATOM 701 C C . VAL A 1 92 ? -1.953 3.614 -5.094 1.00 97.81 92 VAL A C 1
ATOM 703 O O . VAL A 1 92 ? -1.440 4.123 -6.092 1.00 97.81 92 VAL A O 1
ATOM 706 N N . GLY A 1 93 ? -2.188 2.302 -5.016 1.00 97.19 93 GLY A N 1
ATOM 707 C CA . GLY A 1 93 ? -1.907 1.373 -6.109 1.00 97.19 93 GLY A CA 1
ATOM 708 C C . GLY A 1 93 ? -2.680 1.721 -7.383 1.00 97.19 93 GLY A C 1
ATOM 709 O O . GLY A 1 93 ? -2.092 1.764 -8.467 1.00 97.19 93 GLY A O 1
ATOM 710 N N . HIS A 1 94 ? -3.969 2.047 -7.268 1.00 97.62 94 HIS A N 1
ATOM 711 C CA . HIS A 1 94 ? -4.772 2.497 -8.409 1.00 97.62 94 HIS A CA 1
ATOM 712 C C . HIS A 1 94 ? -4.320 3.863 -8.943 1.00 97.62 94 HIS A C 1
ATOM 714 O O . HIS A 1 94 ? -4.290 4.052 -10.160 1.00 97.62 94 HIS A O 1
ATOM 720 N N . LEU A 1 95 ? -3.908 4.794 -8.076 1.00 97.06 95 LEU A N 1
ATOM 721 C CA . LEU A 1 95 ? -3.350 6.081 -8.508 1.00 97.06 95 LEU A CA 1
ATOM 722 C C . LEU A 1 95 ? -2.066 5.898 -9.324 1.00 97.06 95 LEU A C 1
ATOM 724 O O . LEU A 1 95 ? -1.906 6.543 -10.360 1.00 97.06 95 LEU A O 1
ATOM 728 N N . PHE A 1 96 ? -1.164 5.002 -8.917 1.00 96.31 96 PHE A N 1
ATOM 729 C CA . PHE A 1 96 ? 0.025 4.694 -9.716 1.00 96.31 96 PHE A CA 1
ATOM 730 C C . PHE A 1 96 ? -0.337 4.100 -11.078 1.00 96.31 96 PHE A C 1
ATOM 732 O O . PHE A 1 96 ? 0.200 4.540 -12.097 1.00 96.31 96 PHE A O 1
ATOM 739 N N . LEU A 1 97 ? -1.308 3.185 -11.124 1.00 95.94 97 LEU A N 1
ATOM 740 C CA . LEU A 1 97 ? -1.778 2.609 -12.382 1.00 95.94 97 LEU A CA 1
ATOM 741 C C . LEU A 1 97 ? -2.346 3.682 -13.325 1.00 95.94 97 LEU A C 1
ATOM 743 O O . LEU A 1 97 ? -1.984 3.724 -14.501 1.00 95.94 97 LEU A O 1
ATOM 747 N N . GLN A 1 98 ? -3.168 4.595 -12.801 1.00 96.75 98 GLN A N 1
ATOM 748 C CA . GLN A 1 98 ? -3.716 5.731 -13.554 1.00 96.75 98 GLN A CA 1
ATOM 749 C C . GLN A 1 98 ? -2.623 6.670 -14.088 1.00 96.75 98 GLN A C 1
ATOM 751 O O . GLN A 1 98 ? -2.788 7.267 -15.150 1.00 96.75 98 GLN A O 1
ATOM 756 N N . ASN A 1 99 ? -1.486 6.762 -13.395 1.00 95.50 99 ASN A N 1
ATOM 757 C CA . ASN A 1 99 ? -0.322 7.552 -13.803 1.00 95.50 99 ASN A CA 1
ATOM 758 C C . ASN A 1 99 ? 0.699 6.755 -14.636 1.00 95.50 99 ASN A C 1
ATOM 760 O O . ASN A 1 99 ? 1.851 7.173 -14.768 1.00 95.50 99 ASN A O 1
ATOM 764 N N . SER A 1 100 ? 0.290 5.621 -15.221 1.00 95.38 100 SER A N 1
ATOM 765 C CA . SER A 1 100 ? 1.156 4.764 -16.046 1.00 95.38 100 SER A CA 1
ATOM 766 C C . SER A 1 100 ? 2.416 4.290 -15.305 1.00 95.38 100 SER A C 1
ATOM 768 O O . SER A 1 100 ? 3.506 4.258 -15.879 1.00 95.38 100 SER A O 1
ATOM 770 N N . LYS A 1 101 ? 2.262 3.949 -14.018 1.00 95.00 101 LYS A N 1
ATOM 771 C CA . LYS A 1 101 ? 3.277 3.326 -13.149 1.00 95.00 101 LYS A CA 1
ATOM 772 C C . LYS A 1 101 ? 2.831 1.915 -12.715 1.00 95.00 101 LYS A C 1
ATOM 774 O O . LYS A 1 101 ? 2.468 1.717 -11.550 1.00 95.00 101 LYS A O 1
ATOM 779 N N . PRO A 1 102 ? 2.708 0.955 -13.655 1.00 94.94 102 PRO A N 1
ATOM 780 C CA . PRO A 1 102 ? 2.230 -0.397 -13.363 1.00 94.94 102 PRO A CA 1
ATOM 781 C C . PRO A 1 102 ? 3.078 -1.169 -12.341 1.00 94.94 102 PRO A C 1
ATOM 783 O O . PRO A 1 102 ? 2.505 -1.935 -11.561 1.00 94.94 102 PRO A O 1
ATOM 786 N N . ASP A 1 103 ? 4.396 -0.972 -12.280 1.00 95.00 103 ASP A N 1
ATOM 787 C CA . ASP A 1 103 ? 5.243 -1.711 -11.335 1.00 95.00 103 ASP A CA 1
ATOM 788 C C . ASP A 1 103 ? 5.079 -1.169 -9.905 1.00 95.00 103 ASP A C 1
ATOM 790 O O . ASP A 1 103 ? 4.933 -1.947 -8.958 1.00 95.00 103 ASP A O 1
ATOM 794 N N . MET A 1 104 ? 4.995 0.156 -9.728 1.00 95.00 104 MET A N 1
ATOM 795 C CA . MET A 1 104 ? 4.627 0.753 -8.433 1.00 95.00 104 MET A CA 1
ATOM 796 C C . MET A 1 104 ? 3.213 0.374 -7.994 1.00 95.00 104 MET A C 1
ATOM 798 O O . MET A 1 104 ? 2.975 0.146 -6.804 1.00 95.00 104 MET A O 1
ATOM 802 N N . SER A 1 105 ? 2.274 0.287 -8.941 1.00 96.12 105 SER A N 1
ATOM 803 C CA . SER A 1 105 ? 0.929 -0.216 -8.664 1.00 96.12 105 SER A CA 1
ATOM 804 C C . SER A 1 105 ? 0.994 -1.648 -8.135 1.00 96.12 105 SER A C 1
ATOM 806 O O . SER A 1 105 ? 0.506 -1.924 -7.040 1.00 96.12 105 SER A O 1
ATOM 808 N N . THR A 1 106 ? 1.695 -2.530 -8.850 1.00 95.50 106 THR A N 1
ATOM 809 C CA . THR A 1 106 ? 1.885 -3.936 -8.469 1.00 95.50 106 THR A CA 1
ATOM 810 C C . THR A 1 106 ? 2.521 -4.066 -7.087 1.00 95.50 106 THR A C 1
ATOM 812 O O . THR A 1 106 ? 2.072 -4.880 -6.278 1.00 95.50 106 THR A O 1
ATOM 815 N N . TRP A 1 107 ? 3.509 -3.229 -6.765 1.00 95.75 107 TRP A N 1
ATOM 816 C CA . TRP A 1 107 ? 4.123 -3.182 -5.438 1.00 95.75 107 TRP A CA 1
ATOM 817 C C . TRP A 1 107 ? 3.123 -2.819 -4.328 1.00 95.75 107 TRP A C 1
ATOM 819 O O . TRP A 1 107 ? 3.068 -3.501 -3.300 1.00 95.75 107 TRP A O 1
ATOM 829 N N . CYS A 1 108 ? 2.288 -1.796 -4.545 1.00 97.06 108 CYS A N 1
ATOM 830 C CA . CYS A 1 108 ? 1.258 -1.385 -3.584 1.00 97.06 108 CYS A CA 1
ATOM 831 C C . CYS A 1 108 ? 0.178 -2.456 -3.396 1.00 97.06 108 CYS A C 1
ATOM 833 O O . CYS A 1 108 ? -0.214 -2.736 -2.264 1.00 97.06 108 CYS A O 1
ATOM 835 N N . LEU A 1 109 ? -0.279 -3.081 -4.484 1.00 95.88 109 LEU A N 1
ATOM 836 C CA . LEU A 1 109 ? -1.286 -4.144 -4.427 1.00 95.88 109 LEU A CA 1
ATOM 837 C C . LEU A 1 109 ? -0.729 -5.412 -3.766 1.00 95.88 109 LEU A C 1
ATOM 839 O O . LEU A 1 109 ? -1.399 -6.018 -2.936 1.00 95.88 109 LEU A O 1
ATOM 843 N N . SER A 1 110 ? 0.537 -5.744 -4.023 1.00 95.19 110 SER A N 1
ATOM 844 C CA . SER A 1 110 ? 1.225 -6.831 -3.317 1.00 95.19 110 SER A CA 1
ATOM 845 C C . SER A 1 110 ? 1.318 -6.537 -1.818 1.00 95.19 110 SER A C 1
ATOM 847 O O . SER A 1 110 ? 1.025 -7.402 -0.996 1.00 95.19 110 SER A O 1
ATOM 849 N N . ALA A 1 111 ? 1.672 -5.302 -1.439 1.00 96.38 111 ALA A N 1
ATOM 850 C CA . ALA A 1 111 ? 1.694 -4.876 -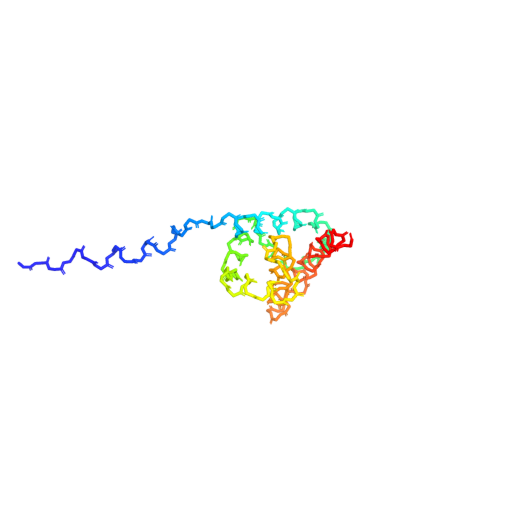0.039 1.00 96.38 111 ALA A CA 1
ATOM 851 C C . ALA A 1 111 ? 0.302 -4.981 0.607 1.00 96.38 111 ALA A C 1
ATOM 853 O O . ALA A 1 111 ? 0.175 -5.508 1.715 1.00 96.38 111 ALA A O 1
ATOM 854 N N . ARG A 1 112 ? -0.748 -4.535 -0.094 1.00 96.31 112 ARG A N 1
ATOM 855 C CA . ARG A 1 112 ? -2.150 -4.641 0.340 1.00 96.31 112 ARG A CA 1
ATOM 856 C C . ARG A 1 112 ? -2.519 -6.090 0.656 1.00 96.31 112 ARG A C 1
ATOM 858 O O . ARG A 1 112 ? -3.104 -6.353 1.707 1.00 96.31 112 ARG A O 1
ATOM 865 N N . ASP A 1 113 ? -2.145 -7.025 -0.209 1.00 94.12 113 ASP A N 1
ATOM 866 C CA . ASP A 1 113 ? -2.510 -8.436 -0.063 1.00 94.12 113 ASP A CA 1
ATOM 867 C C . ASP A 1 113 ? -1.856 -9.078 1.174 1.00 94.12 113 ASP A C 1
ATOM 869 O O . ASP A 1 113 ? -2.480 -9.911 1.834 1.00 94.12 113 ASP A O 1
ATOM 873 N N . THR A 1 114 ? -0.671 -8.604 1.592 1.00 93.19 114 THR A N 1
ATOM 874 C CA . THR A 1 114 ? -0.059 -9.034 2.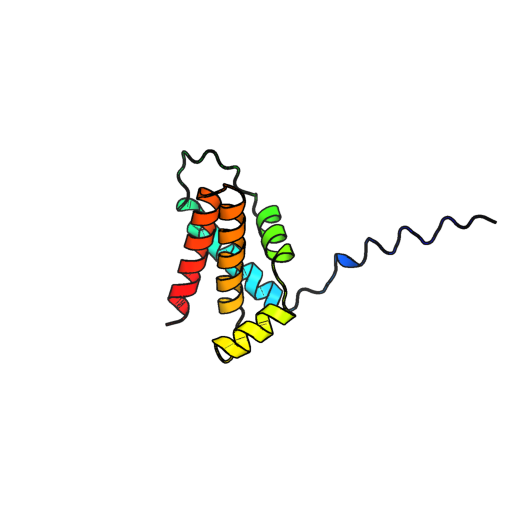868 1.00 93.19 114 THR A CA 1
ATOM 875 C C . THR A 1 114 ? -0.860 -8.615 4.102 1.00 93.19 114 THR A C 1
ATOM 877 O O . THR A 1 114 ? -0.775 -9.272 5.137 1.00 93.19 114 THR A O 1
ATOM 880 N N . LEU A 1 115 ? -1.647 -7.539 4.012 1.00 91.06 115 LEU A N 1
ATOM 881 C CA . LEU A 1 115 ? -2.559 -7.118 5.078 1.00 91.06 115 LEU A CA 1
ATOM 882 C C . LEU A 1 115 ? -3.883 -7.889 5.009 1.00 91.06 115 LEU A C 1
ATOM 884 O O . LEU A 1 115 ? -4.453 -8.205 6.051 1.00 91.06 115 LEU A O 1
ATOM 888 N N . GLY A 1 116 ? -4.339 -8.211 3.792 1.00 76.62 116 GLY A N 1
ATOM 889 C CA . GLY A 1 116 ? -5.556 -8.980 3.517 1.00 76.62 116 GLY A CA 1
ATOM 890 C C . GLY A 1 116 ? -5.580 -10.349 4.196 1.00 76.62 116 GLY A C 1
ATOM 891 O O . GLY A 1 116 ? -6.584 -10.719 4.799 1.00 76.62 116 GLY A O 1
ATOM 892 N N . ALA A 1 117 ? -4.441 -11.045 4.185 1.00 65.25 117 ALA A N 1
ATOM 893 C CA . ALA A 1 117 ? -4.269 -12.361 4.808 1.00 65.25 117 ALA A CA 1
ATOM 894 C C . ALA A 1 117 ? -4.465 -12.378 6.341 1.00 65.25 117 ALA A C 1
ATOM 896 O O . ALA A 1 117 ? -4.512 -13.446 6.944 1.00 65.25 117 ALA A O 1
ATOM 897 N N . HIS A 1 118 ? -4.560 -11.214 6.991 1.00 57.88 118 HIS A N 1
ATOM 898 C CA . HIS A 1 118 ? -4.781 -11.090 8.435 1.00 57.88 118 HIS A CA 1
ATOM 899 C C . HIS A 1 118 ? -6.237 -10.767 8.815 1.00 57.88 118 HIS A C 1
ATOM 901 O O . HIS A 1 118 ? -6.513 -10.529 9.993 1.00 57.88 118 HIS A O 1
ATOM 907 N N . PHE A 1 119 ? -7.150 -10.693 7.841 1.00 61.81 119 PHE A N 1
ATOM 908 C CA . PHE A 1 119 ? -8.564 -10.370 8.073 1.00 61.81 119 PHE A CA 1
ATOM 909 C C . PHE A 1 119 ? -9.495 -11.586 8.125 1.00 61.81 119 PHE A C 1
ATOM 911 O O . PHE A 1 119 ? -10.681 -11.390 8.391 1.00 61.81 119 PHE A O 1
ATOM 918 N N . GLU A 1 120 ? -8.966 -12.790 7.889 1.00 48.22 120 GLU A N 1
ATOM 919 C CA . GLU A 1 120 ? -9.669 -14.074 8.034 1.00 48.22 120 GLU A CA 1
ATOM 920 C C . GLU A 1 120 ? -9.624 -14.611 9.472 1.00 48.22 120 GLU A C 1
ATOM 922 O O . GLU A 1 120 ? -8.562 -14.496 10.130 1.00 48.22 120 GLU A O 1
#